Protein AF-A0AAD3NIN3-F1 (afdb_monomer)

Mean predicted aligned error: 15.54 Å

Foldseek 3Di:
DDDDDADPVVRRCVVVVVVVVVVVVCVVCVVVVVVVVVVVVVVPDPPVVVPVPPPPDDDDDDDDDDDD

Secondary structure (DSSP, 8-state):
------BTTTTBTHHHHHHHHHHHHHHHHHHHHHHHHHHHHHHSSHHHHTTTTS--------------

Sequence (68 aa):
MDFFETSAFTNHNITETFTRLAEQVLAANKKDLDLLRMSNDELNLAALEEEEGLCDSTAGDERKGCWC

Structure (mmCIF, N/CA/C/O backbone):
data_AF-A0AAD3NIN3-F1
#
_entry.id   AF-A0AAD3NIN3-F1
#
loop_
_atom_site.group_PDB
_atom_site.id
_atom_site.type_symbol
_atom_site.label_atom_id
_atom_site.label_alt_id
_atom_site.label_comp_id
_atom_site.label_asym_id
_atom_site.label_entity_id
_atom_site.label_seq_id
_atom_site.pdbx_PDB_ins_code
_atom_site.Cartn_x
_atom_site.Cartn_y
_atom_site.Cartn_z
_atom_site.occupancy
_atom_site.B_iso_or_equiv
_atom_site.auth_seq_id
_atom_site.auth_comp_id
_atom_site.auth_asym_id
_atom_site.auth_atom_id
_atom_site.pdbx_PDB_model_num
ATOM 1 N N . MET A 1 1 ? -10.892 -9.210 -3.598 1.00 63.06 1 MET A N 1
ATOM 2 C CA . MET A 1 1 ? -9.617 -8.555 -3.933 1.00 63.06 1 MET A CA 1
ATOM 3 C C . MET A 1 1 ? -9.430 -8.747 -5.417 1.00 63.06 1 MET A C 1
ATOM 5 O O . MET A 1 1 ? -9.528 -9.885 -5.865 1.00 63.06 1 MET A O 1
ATOM 9 N N . ASP A 1 2 ? -9.294 -7.657 -6.162 1.00 79.94 2 ASP A N 1
ATOM 10 C CA . ASP A 1 2 ? -9.156 -7.733 -7.614 1.00 79.94 2 ASP A CA 1
ATOM 11 C C . ASP A 1 2 ? -7.764 -8.253 -7.971 1.00 79.94 2 ASP A C 1
ATOM 13 O O . ASP A 1 2 ? -6.785 -7.965 -7.279 1.00 79.94 2 ASP A O 1
ATOM 17 N N . PHE A 1 3 ? -7.680 -9.055 -9.028 1.00 84.00 3 PHE A N 1
ATOM 18 C CA . PHE A 1 3 ? -6.402 -9.545 -9.526 1.00 84.00 3 PHE A CA 1
ATOM 19 C C . PHE A 1 3 ? -5.619 -8.392 -10.164 1.00 84.00 3 PHE A C 1
ATOM 21 O O . PHE A 1 3 ? -6.158 -7.663 -10.998 1.00 84.00 3 PHE A O 1
ATOM 28 N N . PHE A 1 4 ? -4.349 -8.249 -9.780 1.00 86.12 4 PHE A N 1
ATOM 29 C CA . PHE A 1 4 ? -3.447 -7.233 -10.310 1.00 86.12 4 PHE A CA 1
ATOM 30 C C . PHE A 1 4 ? -2.158 -7.888 -10.793 1.00 86.12 4 PHE A C 1
ATOM 32 O O . PHE A 1 4 ? -1.419 -8.494 -10.016 1.00 86.12 4 PHE A O 1
ATOM 39 N N . GLU A 1 5 ? -1.895 -7.778 -12.091 1.00 94.31 5 GLU A N 1
ATOM 40 C CA . GLU A 1 5 ? -0.647 -8.257 -12.667 1.00 94.31 5 GLU A CA 1
ATOM 41 C C . GLU A 1 5 ? 0.496 -7.312 -12.284 1.00 94.31 5 GLU A C 1
ATOM 43 O O . GLU A 1 5 ? 0.378 -6.090 -12.399 1.00 94.31 5 GLU A O 1
ATOM 48 N N . THR A 1 6 ? 1.612 -7.882 -11.829 1.00 96.06 6 THR A N 1
ATOM 49 C CA . THR A 1 6 ? 2.813 -7.138 -11.440 1.00 96.06 6 THR A CA 1
ATOM 50 C C . THR A 1 6 ? 4.055 -7.822 -11.986 1.00 96.06 6 THR A C 1
ATOM 52 O O . THR A 1 6 ? 4.097 -9.041 -12.149 1.00 96.06 6 THR A O 1
ATOM 55 N N . SER A 1 7 ? 5.095 -7.036 -12.254 1.00 96.62 7 SER A N 1
ATOM 56 C CA . SER A 1 7 ? 6.412 -7.566 -12.604 1.00 96.62 7 SER A CA 1
ATOM 57 C C . SER A 1 7 ? 7.479 -6.778 -11.866 1.00 96.62 7 SER A C 1
ATOM 59 O O . SER A 1 7 ? 7.692 -5.594 -12.124 1.00 96.62 7 SER A O 1
ATOM 61 N N . ALA A 1 8 ? 8.181 -7.458 -10.958 1.00 96.12 8 ALA A N 1
ATOM 62 C CA . ALA A 1 8 ? 9.301 -6.873 -10.230 1.00 96.12 8 ALA A CA 1
ATOM 63 C C . ALA A 1 8 ? 10.471 -6.532 -11.168 1.00 96.12 8 ALA A C 1
ATOM 65 O O . ALA A 1 8 ? 11.133 -5.517 -10.978 1.00 96.12 8 ALA A O 1
ATOM 66 N N . PHE A 1 9 ? 10.689 -7.335 -12.216 1.00 96.75 9 PHE A N 1
ATOM 67 C CA . PHE A 1 9 ? 11.777 -7.127 -13.175 1.00 96.75 9 PHE A CA 1
ATOM 68 C C . PHE A 1 9 ? 11.609 -5.833 -13.981 1.00 96.75 9 PHE A C 1
ATOM 70 O O . PHE A 1 9 ? 12.573 -5.110 -14.206 1.00 96.75 9 PHE A O 1
ATOM 77 N N . THR A 1 10 ? 10.378 -5.523 -14.393 1.00 97.31 10 THR A N 1
ATOM 78 C CA . THR A 1 10 ? 10.068 -4.308 -15.165 1.00 97.31 10 THR A CA 1
ATOM 79 C C . THR A 1 10 ? 9.548 -3.164 -14.295 1.00 97.31 10 THR A C 1
ATOM 81 O O . THR A 1 10 ? 9.171 -2.123 -14.828 1.00 97.31 10 THR A O 1
ATOM 84 N N . ASN A 1 11 ? 9.500 -3.353 -12.971 1.00 95.38 11 ASN A N 1
ATOM 85 C CA . ASN A 1 11 ? 8.835 -2.461 -12.019 1.00 95.38 11 ASN A CA 1
ATOM 86 C C . ASN A 1 11 ? 7.371 -2.140 -12.399 1.00 95.38 11 ASN A C 1
ATOM 88 O O . ASN A 1 11 ? 6.838 -1.071 -12.099 1.00 95.38 11 ASN A O 1
ATOM 92 N N . HIS A 1 12 ? 6.708 -3.064 -13.095 1.00 97.44 12 HIS A N 1
ATOM 93 C CA . HIS A 1 12 ? 5.334 -2.887 -13.538 1.00 97.44 12 HIS A CA 1
ATOM 94 C C . HIS A 1 12 ? 4.377 -3.077 -12.362 1.00 97.44 12 HIS A C 1
ATOM 96 O O . HIS A 1 12 ? 4.405 -4.114 -11.695 1.00 97.44 12 HIS A O 1
ATOM 102 N N . ASN A 1 13 ? 3.523 -2.077 -12.136 1.00 94.75 13 ASN A N 1
ATOM 103 C CA . ASN A 1 13 ? 2.461 -2.059 -11.126 1.00 94.75 13 ASN A CA 1
ATOM 104 C C . ASN A 1 13 ? 2.905 -2.300 -9.674 1.00 94.75 13 ASN A C 1
ATOM 106 O O . ASN A 1 13 ? 2.052 -2.535 -8.821 1.00 94.75 13 ASN A O 1
ATOM 110 N N . ILE A 1 14 ? 4.199 -2.207 -9.353 1.00 96.00 14 ILE A N 1
ATOM 111 C CA . ILE A 1 14 ? 4.691 -2.407 -7.982 1.00 96.00 14 ILE A CA 1
ATOM 112 C C . ILE A 1 14 ? 4.120 -1.333 -7.052 1.00 96.00 14 ILE A C 1
ATOM 114 O O . ILE A 1 14 ? 3.397 -1.662 -6.114 1.00 96.00 14 ILE A O 1
ATOM 118 N N . THR A 1 15 ? 4.362 -0.053 -7.346 1.00 96.31 15 THR A N 1
ATOM 119 C CA . THR A 1 15 ? 3.855 1.063 -6.530 1.00 96.31 15 THR A CA 1
ATOM 120 C C . THR A 1 15 ? 2.335 1.043 -6.429 1.00 96.31 15 THR A C 1
ATOM 122 O O . THR A 1 15 ? 1.797 1.110 -5.333 1.00 96.31 15 THR A O 1
ATOM 125 N N . GLU A 1 16 ? 1.645 0.888 -7.559 1.00 94.50 16 GLU A N 1
ATOM 126 C CA . GLU A 1 16 ? 0.180 0.873 -7.608 1.00 94.50 16 GLU A CA 1
ATOM 127 C C . GLU A 1 16 ? -0.413 -0.240 -6.732 1.00 94.50 16 GLU A C 1
ATOM 129 O O . GLU A 1 16 ? -1.358 -0.010 -5.980 1.00 94.50 16 GLU A O 1
ATOM 134 N N . THR A 1 17 ? 0.175 -1.438 -6.775 1.00 94.38 17 THR A N 1
ATOM 135 C CA . THR A 1 17 ? -0.299 -2.575 -5.976 1.00 94.38 17 THR A CA 1
ATOM 136 C C . THR A 1 17 ? -0.124 -2.319 -4.483 1.00 94.38 17 THR A C 1
ATOM 138 O O . THR A 1 17 ? -1.045 -2.577 -3.707 1.00 94.38 17 THR A O 1
ATOM 141 N N . PHE A 1 18 ? 1.023 -1.770 -4.068 1.00 95.25 18 PHE A N 1
ATOM 142 C CA . PHE A 1 18 ? 1.252 -1.428 -2.663 1.00 95.25 18 PHE A CA 1
ATOM 143 C C . PHE A 1 18 ? 0.353 -0.289 -2.184 1.00 95.25 18 PHE A C 1
ATOM 145 O O . PHE A 1 18 ? -0.178 -0.377 -1.078 1.00 95.25 18 PHE A O 1
ATOM 152 N N . THR A 1 19 ? 0.125 0.734 -3.010 1.00 95.88 19 THR A N 1
ATOM 153 C CA . THR A 1 19 ? -0.806 1.826 -2.695 1.00 95.88 19 THR A CA 1
ATOM 154 C C . THR A 1 19 ? -2.210 1.284 -2.455 1.00 95.88 19 THR A C 1
ATOM 156 O O . THR A 1 19 ? -2.787 1.528 -1.398 1.00 95.88 19 THR A O 1
ATOM 159 N N . ARG A 1 20 ? -2.734 0.463 -3.371 1.00 94.94 20 ARG A N 1
ATOM 160 C CA . ARG A 1 20 ? -4.073 -0.130 -3.230 1.00 94.94 20 ARG A CA 1
ATOM 161 C C . ARG A 1 20 ? -4.192 -1.032 -2.010 1.00 94.94 20 ARG A C 1
ATOM 163 O O . ARG A 1 20 ? -5.208 -1.004 -1.318 1.00 94.94 20 ARG A O 1
ATOM 170 N N . LEU A 1 21 ? -3.162 -1.831 -1.731 1.00 94.62 21 LEU A N 1
ATOM 171 C CA . LEU A 1 21 ? -3.130 -2.657 -0.528 1.00 94.62 21 LEU A CA 1
ATOM 172 C C . LEU A 1 21 ? -3.176 -1.785 0.732 1.00 94.62 21 LEU A C 1
ATOM 174 O O . LEU A 1 21 ? -3.956 -2.067 1.640 1.00 94.62 21 LEU A O 1
ATOM 178 N N . ALA A 1 22 ? -2.378 -0.717 0.780 1.00 95.94 22 ALA A N 1
ATOM 179 C CA . ALA A 1 22 ? -2.368 0.213 1.902 1.00 95.94 22 ALA A CA 1
ATOM 180 C C . ALA A 1 22 ? -3.741 0.875 2.092 1.00 95.94 22 ALA A C 1
ATOM 182 O O . ALA A 1 22 ? -4.257 0.890 3.206 1.00 95.94 22 ALA A O 1
ATOM 183 N N . GLU A 1 23 ? -4.377 1.339 1.016 1.00 95.25 23 GLU A N 1
ATOM 184 C CA . GLU A 1 23 ? -5.731 1.906 1.053 1.00 95.25 23 GLU A CA 1
ATOM 185 C C . GLU A 1 23 ? -6.759 0.915 1.609 1.00 95.25 23 GLU A C 1
ATOM 187 O O . GLU A 1 23 ? -7.585 1.283 2.446 1.00 95.25 23 GLU A O 1
ATOM 192 N N . GLN A 1 24 ? -6.692 -0.353 1.198 1.00 93.75 24 GLN A N 1
ATOM 193 C CA . GLN A 1 24 ? -7.587 -1.396 1.702 1.00 93.75 24 GLN A CA 1
ATOM 194 C C . GLN A 1 24 ? -7.372 -1.673 3.189 1.00 93.75 24 GLN A C 1
ATOM 196 O O . GLN A 1 24 ? -8.345 -1.802 3.935 1.00 93.75 24 GLN A O 1
ATOM 201 N N . VAL A 1 25 ? -6.116 -1.727 3.637 1.00 95.25 25 VAL A N 1
ATOM 202 C CA . VAL A 1 25 ? -5.785 -1.886 5.057 1.00 95.25 25 VAL A CA 1
ATOM 203 C C . VAL A 1 25 ? -6.284 -0.682 5.857 1.00 95.25 25 VAL A C 1
ATOM 205 O O . VAL A 1 25 ? -6.940 -0.873 6.879 1.00 95.25 25 VAL A O 1
ATOM 208 N N . LEU A 1 26 ? -6.060 0.550 5.391 1.00 94.44 26 LEU A N 1
ATOM 209 C CA . LEU A 1 26 ? -6.589 1.746 6.055 1.00 94.44 26 LEU A CA 1
ATOM 210 C C . LEU A 1 26 ? -8.120 1.726 6.131 1.00 94.44 26 LEU A C 1
ATOM 212 O O . LEU A 1 26 ? -8.682 2.006 7.187 1.00 94.44 26 LEU A O 1
ATOM 216 N N . ALA A 1 27 ? -8.801 1.378 5.038 1.00 93.25 27 ALA A N 1
ATOM 217 C CA . ALA A 1 27 ? -10.258 1.323 5.002 1.00 93.25 27 ALA A CA 1
ATOM 218 C C . ALA A 1 27 ? -10.818 0.273 5.975 1.00 93.25 27 ALA A C 1
ATOM 220 O O . ALA A 1 27 ? -11.793 0.549 6.675 1.00 93.25 27 ALA A O 1
ATOM 221 N N . ALA A 1 28 ? -10.184 -0.901 6.058 1.00 94.56 28 ALA A N 1
ATOM 222 C CA . ALA A 1 28 ? -10.593 -1.970 6.964 1.00 94.56 28 ALA A CA 1
ATOM 223 C C . ALA A 1 28 ? -10.446 -1.579 8.444 1.00 94.56 28 ALA A C 1
ATOM 225 O O . ALA A 1 28 ? -11.303 -1.925 9.251 1.00 94.56 28 ALA A O 1
ATOM 226 N N . ASN A 1 29 ? -9.403 -0.816 8.782 1.00 94.31 29 ASN A N 1
ATOM 227 C CA . ASN A 1 29 ? -9.085 -0.429 10.160 1.00 94.31 29 ASN A CA 1
ATOM 228 C C . ASN A 1 29 ? -9.596 0.974 10.535 1.00 94.31 29 ASN A C 1
ATOM 230 O O . ASN A 1 29 ? -9.322 1.461 11.629 1.00 94.31 29 ASN A O 1
ATOM 234 N N . LYS A 1 30 ? -10.341 1.648 9.650 1.00 91.94 30 LYS A N 1
ATOM 235 C CA . LYS A 1 30 ? -10.749 3.048 9.836 1.00 91.94 30 LYS A CA 1
ATOM 236 C C . LYS A 1 30 ? -11.488 3.284 11.157 1.00 91.94 30 LYS A C 1
ATOM 238 O O . LYS A 1 30 ? -11.194 4.255 11.837 1.00 91.94 30 LYS A O 1
ATOM 243 N N . LYS A 1 31 ? -12.406 2.387 11.539 1.00 86.81 31 LYS A N 1
ATOM 244 C CA . LYS A 1 31 ? -13.176 2.509 12.791 1.00 86.81 31 LYS A CA 1
ATOM 245 C C . LYS A 1 31 ? -12.292 2.406 14.034 1.00 86.81 31 LYS A C 1
ATOM 247 O O . LYS A 1 31 ? -12.501 3.156 14.979 1.00 86.81 31 LYS A O 1
ATOM 252 N N . ASP A 1 32 ? -11.310 1.512 14.011 1.00 87.62 32 ASP A N 1
ATOM 253 C CA . ASP A 1 32 ? -10.390 1.310 15.131 1.00 87.62 32 ASP A CA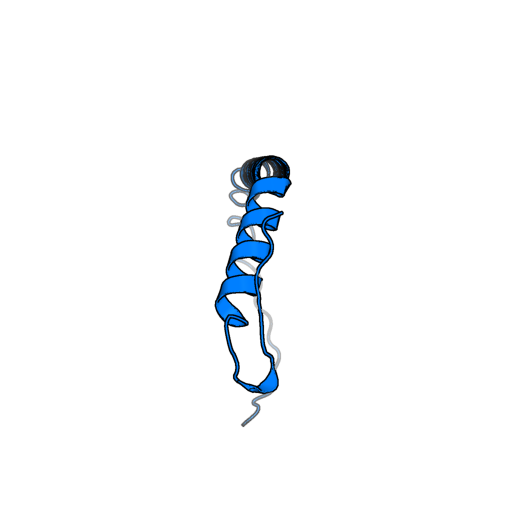 1
ATOM 254 C C . ASP A 1 32 ? -9.422 2.493 15.254 1.00 87.62 32 ASP A C 1
ATOM 256 O O . ASP A 1 32 ? -9.146 2.959 16.356 1.00 87.62 32 ASP A O 1
ATOM 260 N N . LEU A 1 33 ? -8.970 3.044 14.121 1.00 85.75 33 LEU A N 1
ATOM 261 C CA . LEU A 1 33 ? -8.172 4.272 14.085 1.00 85.75 33 LEU A CA 1
ATOM 262 C C . LEU A 1 33 ? -8.964 5.495 14.563 1.00 85.75 33 LEU A C 1
ATOM 264 O O . LEU A 1 33 ? -8.429 6.302 15.320 1.00 85.75 33 LEU A O 1
ATOM 268 N N . ASP A 1 34 ? -10.225 5.629 14.149 1.00 87.25 34 ASP A N 1
ATOM 269 C CA . ASP A 1 34 ? -11.099 6.719 14.590 1.00 87.25 34 ASP A CA 1
ATOM 270 C C .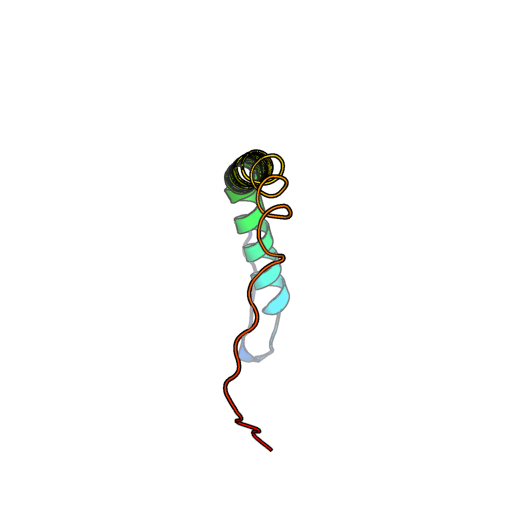 ASP A 1 34 ? -11.370 6.614 16.108 1.00 87.25 34 ASP A C 1
ATOM 272 O O . ASP A 1 34 ? -11.303 7.621 16.811 1.00 87.25 34 ASP A O 1
ATOM 276 N N . LEU A 1 35 ? -11.575 5.403 16.644 1.00 84.62 35 LEU A N 1
ATOM 277 C CA . LEU A 1 35 ? -11.719 5.158 18.085 1.00 84.62 35 LEU A CA 1
ATOM 278 C C . LEU A 1 35 ? -10.439 5.500 18.865 1.00 84.62 35 LEU A C 1
ATOM 280 O O . LEU A 1 35 ? -10.505 6.171 19.894 1.00 84.62 35 LEU A O 1
ATOM 284 N N . LEU A 1 36 ? -9.274 5.070 18.370 1.00 80.25 36 LEU A N 1
ATOM 285 C CA . LEU A 1 36 ? -7.981 5.409 18.969 1.00 80.25 36 LEU A CA 1
ATOM 286 C C . LEU A 1 36 ? -7.749 6.921 18.976 1.00 80.25 36 LEU A C 1
ATOM 288 O O . LEU A 1 36 ? -7.299 7.469 19.980 1.00 80.25 36 LEU A O 1
ATOM 292 N N . ARG A 1 37 ? -8.097 7.605 17.884 1.00 79.94 37 ARG A N 1
ATOM 293 C CA . ARG A 1 37 ? -8.007 9.063 17.794 1.00 79.94 37 ARG A CA 1
ATOM 294 C C . ARG A 1 37 ? -8.889 9.747 18.837 1.00 79.94 37 ARG A C 1
ATOM 296 O O . ARG A 1 37 ? -8.385 10.579 19.576 1.00 79.94 37 ARG A O 1
ATOM 303 N N . MET A 1 38 ? -10.150 9.335 18.964 1.00 73.94 38 MET A N 1
ATOM 304 C CA . MET A 1 38 ? -11.051 9.865 19.994 1.00 73.94 38 MET A CA 1
ATOM 305 C C . MET A 1 38 ? -10.526 9.616 21.417 1.00 73.94 38 MET A C 1
ATOM 307 O O . MET A 1 38 ? -10.591 10.511 22.252 1.00 73.94 38 MET A O 1
ATOM 311 N N . SER A 1 39 ? -9.946 8.438 21.681 1.00 68.00 39 SER A N 1
ATOM 312 C CA . SER A 1 39 ? -9.336 8.134 22.985 1.00 68.00 39 SER A CA 1
ATOM 313 C C . SER A 1 39 ? -8.089 8.975 23.288 1.00 68.00 39 SER A C 1
ATOM 315 O O . SER A 1 39 ? -7.798 9.252 24.448 1.00 68.00 39 SER A O 1
ATOM 317 N N . ASN A 1 40 ? -7.349 9.396 22.256 1.00 67.12 40 ASN A N 1
ATOM 318 C CA . ASN A 1 40 ? -6.214 10.301 22.409 1.00 67.12 40 ASN A CA 1
ATOM 319 C C . ASN A 1 40 ? -6.686 11.738 22.652 1.00 67.12 40 ASN A C 1
ATOM 321 O O . ASN A 1 40 ? -6.158 12.400 23.536 1.00 67.12 40 ASN A O 1
ATOM 325 N N . ASP A 1 41 ? -7.713 12.184 21.929 1.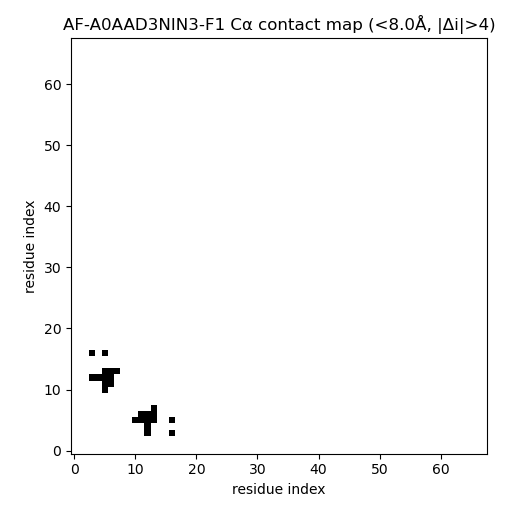00 64.69 41 ASP A N 1
ATOM 326 C CA . ASP A 1 41 ? -8.286 13.523 22.081 1.00 64.69 41 ASP A CA 1
ATOM 327 C C . ASP A 1 41 ? -8.914 13.719 23.484 1.00 64.69 41 ASP A C 1
ATOM 329 O O . ASP A 1 41 ? -8.786 14.795 24.066 1.00 64.69 41 ASP A O 1
ATOM 333 N N . GLU A 1 42 ? -9.512 12.678 24.085 1.00 59.59 42 GLU A N 1
ATOM 334 C CA . GLU A 1 42 ? -9.981 12.701 25.487 1.00 59.59 42 GLU A CA 1
ATOM 335 C C . GLU A 1 42 ? -8.840 12.781 26.519 1.00 59.59 42 GLU A C 1
ATOM 337 O O . GLU A 1 42 ? -9.030 13.323 27.609 1.00 59.59 42 GLU A O 1
ATOM 342 N N . LEU A 1 43 ? -7.646 12.277 26.190 1.00 58.91 43 LEU A N 1
ATOM 343 C CA . LEU A 1 43 ? -6.472 12.305 27.070 1.00 58.91 43 LEU A CA 1
ATOM 344 C C . LEU A 1 43 ? -5.721 13.647 27.052 1.00 58.91 43 LEU A C 1
ATOM 346 O O . LEU A 1 43 ? -4.890 13.873 27.929 1.00 58.91 43 LEU A O 1
ATOM 350 N N . ASN A 1 44 ? -5.977 14.530 26.080 1.00 60.44 44 ASN A N 1
ATOM 351 C CA . ASN A 1 44 ? -4.982 15.525 25.665 1.00 60.44 44 ASN A CA 1
ATOM 352 C C . ASN A 1 44 ? -5.418 17.000 25.741 1.00 60.44 44 ASN A C 1
ATOM 354 O O . ASN A 1 44 ? -4.866 17.829 25.024 1.00 60.44 44 ASN A O 1
ATOM 358 N N . LEU A 1 45 ? -6.378 17.361 26.601 1.00 54.53 45 LEU A N 1
ATOM 359 C CA . LEU A 1 45 ? -6.708 18.783 26.813 1.00 54.53 45 LEU A CA 1
ATOM 360 C C . LEU A 1 45 ? -6.665 19.230 28.278 1.00 54.53 45 LEU A C 1
ATOM 362 O O . LEU A 1 45 ? -6.077 20.258 28.574 1.00 54.53 45 LEU A O 1
ATOM 366 N N . ALA A 1 46 ? -7.207 18.449 29.214 1.00 56.16 46 ALA A N 1
ATOM 367 C CA . ALA A 1 46 ? -7.229 18.846 30.628 1.00 56.16 46 ALA A CA 1
ATOM 368 C C . ALA A 1 46 ? -5.930 18.510 31.388 1.00 56.16 46 ALA A C 1
ATOM 370 O O . ALA A 1 46 ? -5.578 19.198 32.337 1.00 56.16 46 ALA A O 1
ATOM 371 N N . ALA A 1 47 ? -5.207 17.462 30.978 1.00 57.94 47 ALA A N 1
ATOM 372 C CA . ALA A 1 47 ? -4.018 16.989 31.693 1.00 57.94 47 ALA A CA 1
ATOM 373 C C . ALA A 1 47 ? -2.744 17.802 31.389 1.00 57.94 47 ALA A C 1
ATOM 375 O O . ALA A 1 47 ? -1.838 17.834 32.213 1.00 57.94 47 ALA A O 1
ATOM 376 N N . LEU A 1 48 ? -2.670 18.457 30.223 1.00 52.03 48 LEU A N 1
ATOM 377 C CA . LEU A 1 48 ? -1.513 19.271 29.828 1.00 52.03 48 LEU A CA 1
ATOM 378 C C . LEU A 1 48 ? -1.582 20.720 30.342 1.00 52.03 48 LEU A C 1
ATOM 380 O O . LEU A 1 48 ? -0.536 21.327 30.548 1.00 52.03 48 LEU A O 1
ATOM 384 N N . GLU A 1 49 ? -2.776 21.275 30.587 1.00 55.81 49 GLU A N 1
ATOM 385 C CA . GLU A 1 49 ? -2.931 22.636 31.139 1.00 55.81 49 GLU A CA 1
ATOM 386 C C . GLU A 1 49 ? -2.515 22.734 32.624 1.00 55.81 49 GLU A C 1
ATOM 388 O O . GLU A 1 49 ? -2.180 23.818 33.098 1.00 55.81 49 GLU A O 1
ATOM 393 N N . GLU A 1 50 ? -2.485 21.620 33.366 1.00 55.62 50 GLU A N 1
ATOM 394 C CA . GLU A 1 50 ? -2.054 21.593 34.775 1.00 55.62 50 GLU A CA 1
ATOM 395 C C . GLU A 1 50 ? -0.521 21.512 34.955 1.00 55.62 50 GLU A C 1
ATOM 397 O O . GLU A 1 50 ? -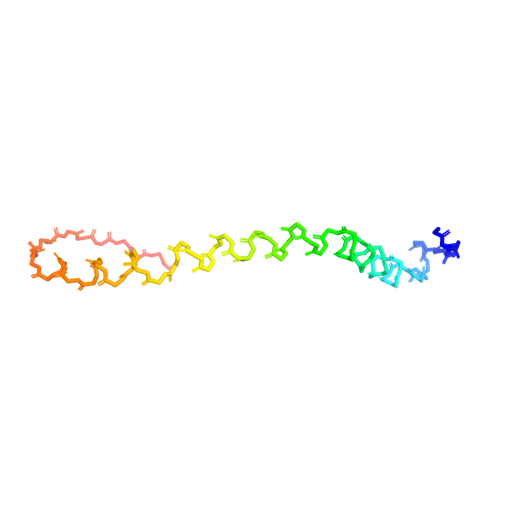0.016 21.845 36.030 1.00 55.62 50 GLU A O 1
ATOM 402 N N . GLU A 1 51 ? 0.246 21.119 33.927 1.00 53.06 51 GLU A N 1
ATOM 403 C CA . GLU A 1 51 ? 1.709 20.937 34.025 1.00 53.06 51 GLU A CA 1
ATOM 404 C C . GLU A 1 51 ? 2.512 22.229 33.751 1.00 53.06 51 GLU A C 1
ATOM 406 O O . GLU A 1 51 ? 3.613 22.397 34.278 1.00 53.06 51 GLU A O 1
ATOM 411 N N . GLU A 1 52 ? 1.964 23.199 33.007 1.00 51.09 52 GLU A N 1
ATOM 412 C CA . GLU A 1 52 ? 2.675 24.440 32.629 1.00 51.09 52 GLU A CA 1
ATOM 413 C C . GLU A 1 52 ? 2.862 25.435 33.805 1.00 51.09 52 GLU A C 1
ATOM 415 O O . GLU A 1 52 ? 3.594 26.418 33.698 1.00 51.09 52 GLU A O 1
ATOM 420 N N . GLY A 1 53 ? 2.255 25.179 34.970 1.00 51.50 53 GLY A N 1
ATOM 421 C CA . GLY A 1 53 ? 2.283 26.084 36.128 1.00 51.50 53 GLY A CA 1
ATOM 422 C C . GLY A 1 53 ? 3.363 25.839 37.194 1.00 51.50 53 GLY A C 1
ATOM 423 O O . GLY A 1 53 ? 3.409 26.606 38.157 1.00 51.50 53 GLY A O 1
ATOM 424 N N . LEU A 1 54 ? 4.197 24.789 37.099 1.00 55.91 54 LEU A N 1
ATOM 425 C CA . LEU A 1 54 ? 5.027 24.335 38.239 1.00 55.91 54 LEU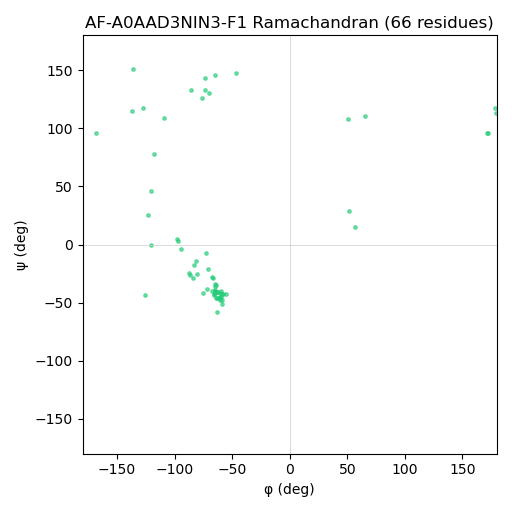 A CA 1
ATO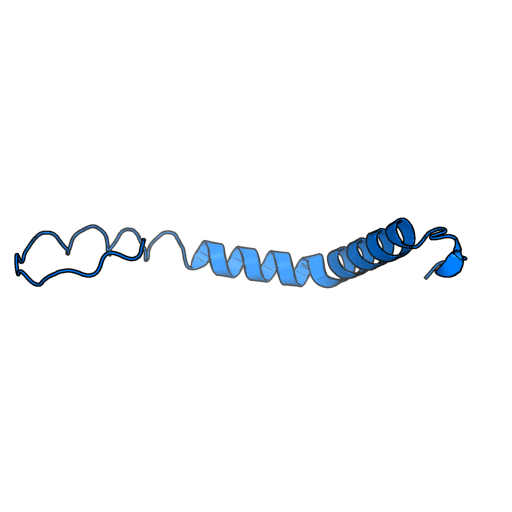M 426 C C . LEU A 1 54 ? 6.554 24.328 38.053 1.00 55.91 54 LEU A C 1
ATOM 428 O O . LEU A 1 54 ? 7.266 23.983 38.997 1.00 55.91 54 LEU A O 1
ATOM 432 N N . CYS A 1 55 ? 7.089 24.718 36.899 1.00 44.44 55 CYS A N 1
ATOM 433 C CA . CYS A 1 55 ? 8.524 24.603 36.612 1.00 44.44 55 CYS A CA 1
ATOM 434 C C . CYS A 1 55 ? 9.211 25.94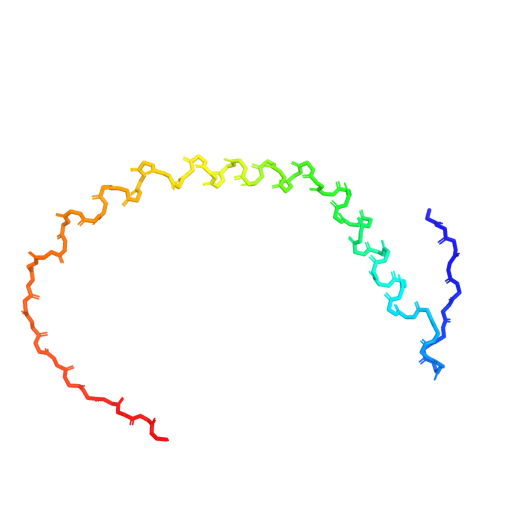4 36.301 1.00 44.44 55 CYS A C 1
ATOM 436 O O . CYS A 1 55 ? 10.041 26.033 35.405 1.00 44.44 55 CYS A O 1
ATOM 438 N N . ASP A 1 56 ? 8.944 26.973 37.111 1.00 46.41 56 ASP A N 1
ATOM 439 C CA . ASP A 1 56 ? 9.851 28.120 37.269 1.00 46.41 56 ASP A CA 1
ATOM 440 C C . ASP A 1 56 ? 10.329 28.203 38.721 1.00 46.41 56 ASP A C 1
ATOM 442 O O . ASP A 1 56 ? 9.775 28.946 39.526 1.00 46.41 56 ASP A O 1
ATOM 446 N N . SER A 1 57 ? 11.295 27.355 39.093 1.00 49.66 57 SER A N 1
ATOM 447 C CA . SER A 1 57 ? 12.245 27.574 40.199 1.00 49.66 57 SER A CA 1
ATOM 448 C C . SER A 1 57 ? 13.074 26.316 40.449 1.00 49.66 57 SER A C 1
ATOM 450 O O . SER A 1 57 ? 12.663 25.423 41.183 1.00 49.66 57 SER A O 1
ATOM 452 N N . THR A 1 58 ? 14.274 26.243 39.874 1.00 38.91 58 THR A N 1
ATOM 453 C CA . THR A 1 58 ? 15.533 26.083 40.632 1.00 38.91 58 THR A CA 1
ATOM 454 C C . THR A 1 58 ? 16.717 25.999 39.671 1.00 38.91 58 THR A C 1
ATOM 456 O O . THR A 1 58 ? 16.834 25.108 38.837 1.00 38.91 58 THR A O 1
ATOM 459 N N . ALA A 1 59 ? 17.601 26.983 39.803 1.00 43.34 59 ALA A N 1
ATOM 460 C CA . ALA A 1 59 ? 18.898 27.049 39.157 1.00 43.34 59 ALA A CA 1
ATOM 461 C C . ALA A 1 59 ? 19.833 25.923 39.633 1.00 43.34 59 ALA A C 1
ATOM 463 O O . ALA A 1 59 ? 19.846 25.591 40.818 1.00 43.34 59 ALA A O 1
ATOM 464 N N . GLY A 1 60 ? 20.684 25.420 38.737 1.00 38.97 60 GLY A N 1
ATOM 465 C CA . GLY A 1 60 ? 21.783 24.521 39.087 1.00 38.97 60 GLY A CA 1
ATOM 466 C C . GLY A 1 60 ? 22.592 24.082 37.868 1.00 38.97 60 GLY A C 1
ATOM 467 O O . GLY A 1 60 ? 22.074 23.411 36.990 1.00 38.97 60 GLY A O 1
ATOM 468 N N . ASP A 1 61 ? 23.844 24.525 37.830 1.00 47.38 61 ASP A N 1
ATOM 469 C CA . ASP A 1 61 ? 24.936 24.223 36.893 1.00 47.38 61 ASP A CA 1
ATOM 470 C C . ASP A 1 61 ? 25.116 22.715 36.596 1.00 47.38 61 ASP A C 1
ATOM 472 O O . ASP A 1 61 ? 24.885 21.910 37.489 1.00 47.38 61 ASP A O 1
ATOM 476 N N . GLU A 1 62 ? 25.556 22.351 35.376 1.00 48.97 62 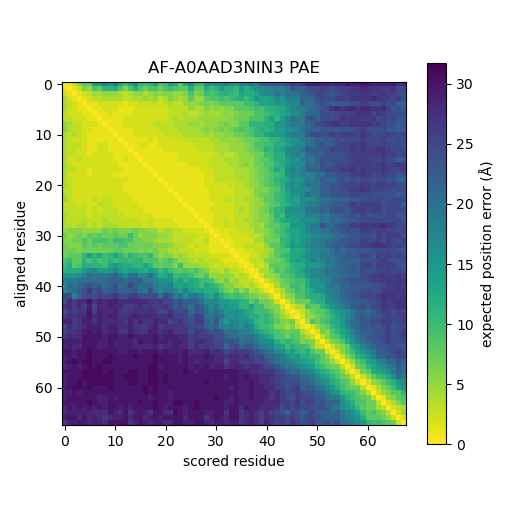GLU A N 1
ATOM 477 C CA . GLU A 1 62 ? 26.707 21.447 35.124 1.00 48.97 62 GLU A CA 1
ATOM 478 C C . GLU A 1 62 ? 26.873 21.016 33.637 1.00 48.97 62 GLU A C 1
ATOM 480 O O . GLU A 1 62 ? 26.314 20.050 33.134 1.00 48.97 62 GLU A O 1
ATOM 485 N N . ARG A 1 63 ? 27.744 21.761 32.942 1.00 55.59 63 ARG A N 1
ATOM 486 C CA . ARG A 1 63 ? 28.839 21.309 32.045 1.00 55.59 63 ARG A CA 1
ATOM 487 C C . ARG A 1 63 ? 28.599 20.277 30.908 1.00 55.59 63 ARG A C 1
ATOM 489 O O . ARG A 1 63 ? 28.735 19.076 31.077 1.00 55.59 63 ARG A O 1
ATOM 496 N N . LYS A 1 64 ? 28.646 20.840 29.689 1.00 57.31 64 LYS A N 1
ATOM 497 C CA . LYS A 1 64 ? 29.626 20.582 28.597 1.00 57.31 64 LYS A CA 1
ATOM 498 C C . LYS A 1 64 ? 29.662 19.191 27.920 1.00 57.31 64 LYS A C 1
ATOM 500 O O . LYS A 1 64 ? 30.286 18.258 28.406 1.00 57.31 64 LYS A O 1
ATOM 505 N N . GLY A 1 65 ? 29.233 19.169 26.654 1.00 48.97 65 GLY A N 1
ATOM 506 C CA . GLY A 1 65 ? 29.656 18.190 25.646 1.00 48.97 65 GLY A CA 1
ATOM 507 C C . GLY A 1 65 ? 29.212 18.599 24.237 1.00 48.97 65 GLY A C 1
ATOM 508 O O . GLY A 1 65 ? 28.074 18.358 23.866 1.00 48.97 65 GLY A O 1
ATOM 509 N N . CYS A 1 66 ? 30.093 19.250 23.469 1.00 59.53 66 CYS A N 1
ATOM 510 C CA . CYS A 1 66 ? 29.896 19.527 22.040 1.00 59.53 66 CYS A CA 1
ATOM 511 C C . CYS A 1 66 ? 30.365 18.315 21.229 1.00 59.53 66 CYS A C 1
ATOM 513 O O . CYS A 1 66 ? 31.467 17.821 21.482 1.00 59.53 66 CYS A O 1
ATOM 515 N N . TRP A 1 67 ? 29.565 17.863 20.265 1.00 55.09 67 TRP A N 1
ATOM 516 C CA . TRP A 1 67 ? 30.009 16.965 19.201 1.00 55.09 67 TRP A CA 1
ATOM 517 C C . TRP A 1 67 ? 30.030 17.768 17.899 1.00 55.09 67 TRP A C 1
ATOM 519 O O . TRP A 1 67 ? 28.978 18.169 17.401 1.00 55.09 67 TRP A O 1
ATOM 529 N N . CYS A 1 68 ? 31.242 18.048 17.418 1.00 63.81 68 CYS A N 1
ATOM 530 C CA . CYS A 1 68 ? 31.495 18.386 16.021 1.00 63.81 68 CYS A CA 1
ATOM 531 C C . CYS A 1 68 ? 31.455 17.112 15.176 1.00 63.81 68 CYS A C 1
ATOM 533 O O . CYS A 1 68 ? 31.910 16.066 15.698 1.00 63.81 68 CYS A O 1
#

Organism: Lates japonicus (NCBI:txid270547)

Radius of gyration: 24.68 Å; Cα contacts (8 Å, |Δi|>4): 12; chains: 1; bounding box: 45×38×56 Å

pLDDT: mean 74.64, std 19.75, range [38.91, 97.44]

Solvent-accessible surface area (backbone atoms only — not comparable to full-atom values): 4597 Å² total; per-residue (Å²): 133,83,90,74,84,68,36,82,90,76,60,37,50,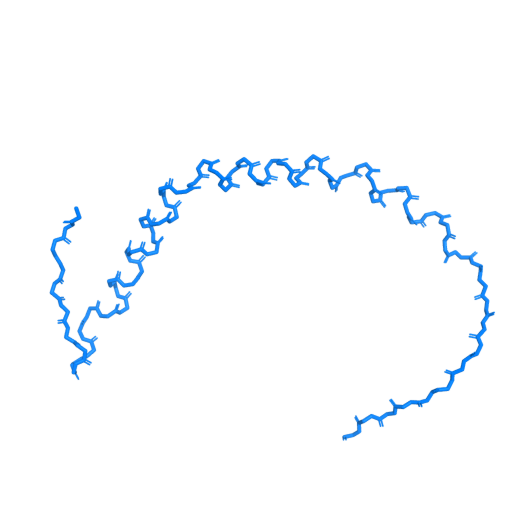50,66,61,51,53,51,53,50,50,51,52,54,49,64,75,43,41,68,60,51,52,50,51,48,53,58,47,61,73,60,65,59,74,67,61,68,68,60,79,78,74,82,90,84,83,89,79,91,85,84,90,82,86,84,131

InterPro domains:
  IPR027417 P-loop containing nucleoside triphosphate hydrolase [G3DSA:3.40.50.300] (1-42)